Protein AF-A0A959UV44-F1 (afdb_monomer_lite)

Structure (mmCIF, N/CA/C/O backbone):
data_AF-A0A959UV44-F1
#
_entry.id   AF-A0A959UV44-F1
#
loop_
_atom_site.group_PDB
_atom_site.id
_atom_site.type_symbol
_atom_site.label_atom_id
_atom_site.label_alt_id
_atom_site.label_comp_id
_atom_site.label_asym_id
_atom_site.label_entity_id
_atom_site.label_seq_id
_atom_site.pdbx_PDB_ins_code
_atom_site.Cartn_x
_atom_site.Cartn_y
_atom_site.Cartn_z
_atom_site.occupancy
_atom_site.B_iso_or_equiv
_atom_site.auth_seq_id
_atom_site.auth_comp_id
_atom_site.auth_asym_id
_atom_site.auth_atom_id
_atom_site.pdbx_PDB_model_num
ATOM 1 N N . MET A 1 1 ? 41.795 3.790 -29.593 1.00 57.53 1 MET A N 1
ATOM 2 C CA . MET A 1 1 ? 40.562 3.080 -29.177 1.00 57.53 1 MET A CA 1
ATOM 3 C C . MET A 1 1 ? 39.947 2.458 -30.416 1.00 57.53 1 MET A C 1
ATOM 5 O O . MET A 1 1 ? 39.599 3.192 -31.330 1.00 57.53 1 MET A O 1
ATOM 9 N N . ASN A 1 2 ? 39.901 1.128 -30.498 1.00 76.56 2 ASN A N 1
ATOM 10 C CA . ASN A 1 2 ? 39.421 0.436 -31.696 1.00 76.56 2 ASN A CA 1
ATOM 11 C C . ASN A 1 2 ? 37.907 0.619 -31.839 1.00 76.56 2 ASN A C 1
ATOM 13 O O . ASN A 1 2 ? 37.171 0.418 -30.873 1.00 76.56 2 ASN A O 1
ATOM 17 N N . LEU A 1 3 ? 37.453 0.967 -33.047 1.00 77.31 3 LEU A N 1
ATOM 18 C CA . LEU A 1 3 ? 36.041 1.205 -33.380 1.00 77.31 3 LEU A CA 1
ATOM 19 C C . LEU A 1 3 ? 35.138 0.033 -32.940 1.00 77.31 3 LEU A C 1
ATOM 21 O O . LEU A 1 3 ? 34.038 0.232 -32.433 1.00 77.31 3 LEU A O 1
ATOM 25 N N . ALA A 1 4 ? 35.663 -1.192 -33.043 1.00 76.62 4 ALA A N 1
ATOM 26 C CA . ALA A 1 4 ? 35.010 -2.417 -32.589 1.00 76.62 4 ALA A CA 1
ATOM 27 C C . ALA A 1 4 ? 34.761 -2.451 -31.069 1.00 76.62 4 ALA A C 1
ATOM 29 O O . ALA A 1 4 ? 33.693 -2.866 -30.628 1.00 76.62 4 ALA A O 1
ATOM 30 N N . GLY A 1 5 ? 35.705 -1.961 -30.259 1.00 78.75 5 GLY A N 1
ATOM 31 C CA . GLY A 1 5 ? 35.541 -1.884 -28.805 1.00 78.75 5 GLY A CA 1
ATOM 32 C C . GLY A 1 5 ? 34.471 -0.870 -28.397 1.00 78.75 5 GLY A C 1
ATOM 33 O O . GLY A 1 5 ? 33.699 -1.123 -27.477 1.00 78.75 5 GLY A O 1
ATOM 34 N N . PHE A 1 6 ? 34.365 0.242 -29.129 1.00 84.06 6 PHE A N 1
ATOM 35 C CA . PHE A 1 6 ? 33.330 1.250 -28.895 1.00 84.06 6 PHE A CA 1
ATOM 36 C C . PHE A 1 6 ? 31.922 0.708 -29.188 1.00 84.06 6 PHE A C 1
ATOM 38 O O . PHE A 1 6 ? 31.015 0.882 -28.376 1.00 84.06 6 PHE A O 1
ATOM 45 N N . LEU A 1 7 ? 31.746 -0.019 -30.297 1.00 84.75 7 LEU A N 1
ATOM 46 C CA . LEU A 1 7 ? 30.458 -0.619 -30.665 1.00 84.75 7 LEU A CA 1
ATOM 47 C C . LEU A 1 7 ? 29.983 -1.672 -29.653 1.00 84.75 7 LEU A C 1
ATOM 49 O O . LEU A 1 7 ? 28.795 -1.714 -29.331 1.00 84.75 7 LEU A O 1
ATOM 53 N N . ILE A 1 8 ? 30.900 -2.476 -29.105 1.00 85.62 8 ILE A N 1
ATOM 54 C CA . ILE A 1 8 ? 30.577 -3.464 -28.064 1.00 85.62 8 ILE A CA 1
ATOM 55 C C . ILE A 1 8 ? 30.090 -2.763 -26.793 1.00 85.62 8 ILE A C 1
ATOM 57 O O . ILE A 1 8 ? 29.052 -3.134 -26.245 1.00 85.62 8 ILE A O 1
ATOM 61 N N . VAL A 1 9 ? 30.790 -1.716 -26.349 1.00 84.75 9 VAL A N 1
ATOM 62 C CA . VAL A 1 9 ? 30.400 -0.951 -25.154 1.00 84.75 9 VAL A CA 1
ATOM 63 C C . VAL A 1 9 ? 29.025 -0.309 -25.345 1.00 84.75 9 VAL A C 1
ATOM 65 O O . VAL A 1 9 ? 28.163 -0.434 -24.476 1.00 84.75 9 VAL A O 1
ATOM 68 N N . VAL A 1 10 ? 28.773 0.307 -26.503 1.00 89.62 10 VAL A N 1
ATOM 69 C CA . VAL A 1 10 ? 27.469 0.905 -26.827 1.00 89.62 10 VAL A CA 1
ATOM 70 C C . VAL A 1 10 ? 26.360 -0.152 -26.852 1.00 89.62 10 VAL A C 1
ATOM 72 O O . VAL A 1 10 ? 25.291 0.074 -26.282 1.00 89.62 10 VAL A O 1
ATOM 75 N N . GLY A 1 11 ? 26.617 -1.325 -27.438 1.00 87.81 11 GLY A N 1
ATOM 76 C CA . 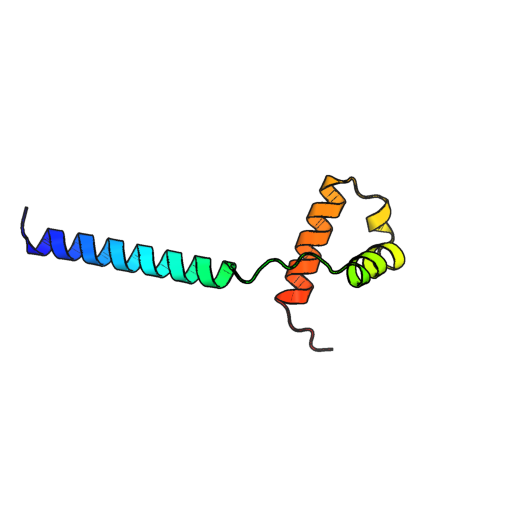GLY A 1 11 ? 25.670 -2.440 -27.469 1.00 87.81 11 GLY A CA 1
ATOM 77 C C . GLY A 1 11 ? 25.305 -2.955 -26.074 1.00 87.81 11 GLY A C 1
ATOM 78 O O . GLY A 1 11 ? 24.124 -3.136 -25.773 1.00 87.81 11 GLY A O 1
ATOM 79 N N . VAL A 1 12 ? 26.295 -3.118 -25.191 1.00 88.88 12 VAL A N 1
ATOM 80 C CA . VAL A 1 12 ? 26.080 -3.549 -23.798 1.00 88.88 12 VAL A CA 1
ATOM 81 C C . VAL A 1 12 ? 25.284 -2.506 -23.012 1.00 88.88 12 VAL A C 1
ATOM 83 O O . VAL A 1 12 ? 24.350 -2.859 -22.287 1.00 88.88 12 VAL A O 1
ATOM 86 N N . VAL A 1 13 ? 25.588 -1.216 -23.183 1.00 88.38 13 VAL A N 1
ATOM 87 C CA . VAL A 1 13 ? 24.852 -0.125 -22.524 1.00 88.38 13 VAL A CA 1
ATOM 88 C C . VAL A 1 13 ? 23.395 -0.090 -22.992 1.00 88.38 13 VAL A C 1
ATOM 90 O O . VAL A 1 13 ? 22.488 -0.006 -22.163 1.00 88.38 13 VAL A O 1
ATOM 93 N N . LEU A 1 14 ? 23.148 -0.229 -24.298 1.00 89.88 14 LEU A N 1
ATOM 94 C CA . LEU A 1 14 ? 21.798 -0.278 -24.865 1.00 89.88 14 LEU A CA 1
ATOM 95 C C . LEU A 1 14 ? 21.006 -1.493 -24.379 1.00 89.88 14 LEU A C 1
ATOM 97 O O . LEU A 1 14 ? 19.856 -1.339 -23.964 1.00 89.88 14 LEU A O 1
ATOM 101 N N . ALA A 1 15 ? 21.611 -2.683 -24.374 1.00 85.00 15 ALA A N 1
ATOM 102 C CA . ALA A 1 15 ? 20.974 -3.900 -23.879 1.00 85.00 15 ALA A CA 1
ATOM 103 C C . ALA A 1 15 ? 20.612 -3.781 -22.389 1.00 85.00 15 ALA A C 1
ATOM 105 O O . ALA A 1 15 ? 19.490 -4.101 -21.988 1.00 85.00 15 ALA A O 1
ATOM 106 N N . THR A 1 16 ? 21.523 -3.231 -21.583 1.00 83.12 16 THR A N 1
ATOM 107 C CA . THR A 1 16 ? 21.308 -3.001 -20.148 1.00 83.12 16 THR A CA 1
ATOM 108 C C . THR A 1 16 ? 20.197 -1.975 -19.912 1.00 83.12 16 THR A C 1
ATOM 110 O O . THR A 1 16 ? 19.292 -2.205 -19.108 1.00 83.12 16 THR A O 1
ATOM 113 N N . ALA A 1 17 ? 20.187 -0.871 -20.664 1.00 83.31 17 ALA A N 1
ATOM 114 C CA . ALA A 1 17 ? 19.130 0.134 -20.593 1.00 83.31 17 ALA A CA 1
ATOM 115 C C . ALA A 1 17 ? 17.759 -0.443 -20.989 1.00 83.31 17 ALA A C 1
ATOM 117 O O . ALA A 1 17 ? 16.748 -0.148 -20.344 1.00 83.31 17 ALA A O 1
ATOM 118 N N . LEU A 1 18 ? 17.712 -1.304 -22.010 1.00 83.50 18 LEU A N 1
ATOM 119 C CA . LEU A 1 18 ? 16.484 -1.960 -22.454 1.00 83.50 18 LEU A CA 1
ATOM 120 C C . LEU A 1 18 ? 15.957 -2.954 -21.406 1.00 83.50 18 LEU A C 1
ATOM 122 O O . LEU A 1 18 ? 14.753 -2.980 -21.138 1.00 83.50 18 LEU A O 1
ATOM 126 N N . ALA A 1 19 ? 16.850 -3.722 -20.774 1.00 77.25 19 ALA A N 1
ATOM 127 C CA . ALA A 1 19 ? 16.516 -4.640 -19.688 1.00 77.25 19 ALA A CA 1
ATOM 128 C C . ALA A 1 19 ? 15.953 -3.889 -18.471 1.00 77.25 19 ALA A C 1
ATOM 130 O O . ALA A 1 19 ? 14.876 -4.231 -17.979 1.00 77.25 19 ALA A O 1
ATOM 131 N N . ILE A 1 20 ? 16.599 -2.794 -18.050 1.00 77.25 20 ILE A N 1
ATOM 132 C CA . ILE A 1 20 ? 16.100 -1.925 -16.971 1.00 77.25 20 ILE A CA 1
ATOM 133 C C . ILE A 1 20 ? 14.731 -1.342 -17.337 1.00 77.25 20 ILE A C 1
ATOM 135 O O . ILE A 1 20 ? 13.830 -1.293 -16.498 1.00 77.25 20 ILE A O 1
ATOM 1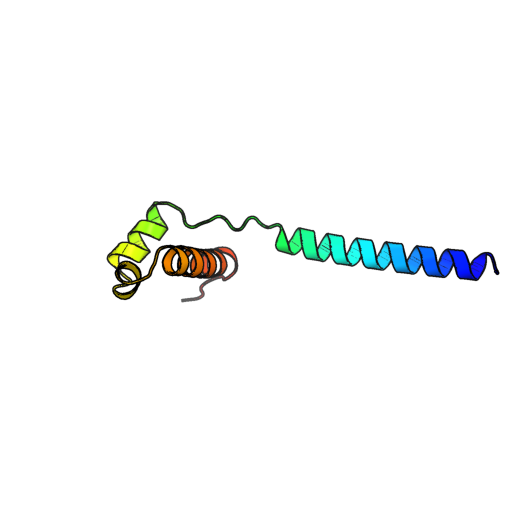39 N N . ARG A 1 21 ? 14.530 -0.931 -18.594 1.00 75.19 21 ARG A N 1
ATOM 140 C CA . ARG A 1 21 ? 13.252 -0.379 -19.060 1.00 75.19 21 ARG A CA 1
ATOM 141 C C . ARG A 1 21 ? 12.136 -1.424 -19.058 1.00 75.19 21 ARG A C 1
ATOM 143 O O . ARG A 1 21 ? 11.021 -1.086 -18.671 1.00 75.19 21 ARG A O 1
ATOM 150 N N . ARG A 1 22 ? 12.415 -2.682 -19.425 1.00 68.81 22 ARG A N 1
ATOM 151 C CA . ARG A 1 22 ? 11.447 -3.791 -19.319 1.00 68.81 22 ARG A CA 1
ATOM 152 C C . ARG A 1 22 ? 11.125 -4.139 -17.868 1.00 68.81 22 ARG A C 1
ATOM 154 O O . ARG A 1 22 ? 9.951 -4.275 -17.544 1.00 68.81 22 ARG A O 1
ATOM 161 N N . LEU A 1 23 ? 12.128 -4.183 -16.991 1.00 64.00 23 LEU A N 1
ATOM 162 C CA . LEU A 1 23 ? 11.921 -4.388 -15.552 1.00 64.00 23 LEU A CA 1
ATOM 163 C C . LEU A 1 23 ? 11.084 -3.258 -14.933 1.00 64.00 23 LEU A C 1
ATOM 165 O O . LEU A 1 23 ? 10.194 -3.517 -14.127 1.00 64.00 23 LEU A O 1
ATOM 169 N N . ARG A 1 24 ? 11.302 -2.005 -15.353 1.00 59.22 24 ARG A N 1
ATOM 170 C CA . ARG A 1 24 ? 10.471 -0.860 -14.944 1.00 59.22 24 ARG A CA 1
ATOM 171 C C . ARG A 1 24 ? 9.065 -0.894 -15.543 1.00 59.22 24 ARG A C 1
ATOM 173 O O . ARG A 1 24 ? 8.135 -0.501 -14.856 1.00 59.22 24 ARG A O 1
ATOM 180 N N . LYS A 1 25 ? 8.885 -1.385 -16.776 1.00 54.06 25 LYS A N 1
ATOM 181 C CA . LYS A 1 25 ? 7.554 -1.573 -17.385 1.00 54.06 25 LYS A CA 1
ATOM 182 C C . LYS A 1 25 ? 6.754 -2.681 -16.691 1.00 54.06 25 LYS A C 1
ATOM 184 O O . LYS A 1 25 ? 5.555 -2.515 -16.520 1.00 54.06 25 LYS A O 1
ATOM 189 N N . GLY A 1 26 ? 7.412 -3.751 -16.236 1.00 50.84 26 GLY A N 1
ATOM 190 C CA . GLY A 1 26 ? 6.795 -4.788 -15.398 1.00 50.84 26 GLY A CA 1
ATOM 191 C C . GLY A 1 26 ? 6.417 -4.285 -14.000 1.00 50.84 26 GLY A C 1
ATOM 192 O O . GLY A 1 26 ? 5.370 -4.645 -13.485 1.00 50.84 26 GLY A O 1
ATOM 193 N N . ARG A 1 27 ? 7.211 -3.368 -13.428 1.00 50.19 27 ARG A N 1
ATOM 194 C CA . ARG A 1 27 ? 6.902 -2.651 -12.170 1.00 50.19 27 ARG A CA 1
ATOM 195 C C . ARG A 1 27 ? 5.998 -1.421 -12.350 1.00 50.19 27 ARG A C 1
ATOM 197 O O . ARG A 1 27 ? 5.788 -0.672 -11.403 1.00 50.19 27 ARG A O 1
ATOM 204 N N . GLY A 1 28 ? 5.520 -1.183 -13.571 1.00 45.06 28 GLY A N 1
ATOM 205 C CA . GLY A 1 28 ? 4.658 -0.064 -13.953 1.00 45.06 28 GLY A CA 1
ATOM 206 C C . GLY A 1 28 ? 3.198 -0.468 -14.160 1.00 45.06 28 GLY A C 1
ATOM 207 O O . GLY A 1 28 ? 2.427 0.321 -14.703 1.00 45.06 28 GLY A O 1
ATOM 208 N N . LEU A 1 29 ? 2.809 -1.681 -13.754 1.00 48.59 29 LEU A N 1
ATOM 209 C CA . LEU A 1 29 ? 1.416 -1.970 -13.438 1.00 48.59 29 LEU A CA 1
ATOM 210 C C . LEU A 1 29 ? 1.111 -1.163 -12.185 1.00 48.59 29 LEU A C 1
ATOM 212 O O . LEU A 1 29 ? 1.699 -1.390 -11.134 1.00 48.59 29 LEU A O 1
ATOM 216 N N . TRP A 1 30 ? 0.302 -0.127 -12.362 1.00 48.66 30 TRP A N 1
ATOM 217 C CA . TRP A 1 30 ? -0.090 0.805 -11.322 1.00 48.66 30 TRP A CA 1
ATOM 218 C C . TRP A 1 30 ? -0.339 0.056 -10.018 1.00 48.66 30 TRP A C 1
ATOM 220 O O . TRP A 1 30 ? -1.172 -0.851 -9.993 1.00 48.66 30 TRP A O 1
ATOM 230 N N . VAL A 1 31 ? 0.330 0.467 -8.938 1.00 54.56 31 VAL A N 1
ATOM 231 C CA . VAL A 1 31 ? -0.165 0.195 -7.589 1.00 54.56 31 VAL A CA 1
ATOM 232 C C . VAL A 1 31 ? -1.496 0.935 -7.517 1.00 54.56 31 VAL A C 1
ATOM 234 O O . VAL A 1 31 ? -1.560 2.096 -7.117 1.00 54.56 31 VAL A O 1
ATOM 237 N N . ARG A 1 32 ? -2.562 0.313 -8.032 1.00 64.75 32 ARG A N 1
ATOM 238 C CA . ARG A 1 32 ? -3.922 0.723 -7.738 1.00 64.75 32 ARG A CA 1
ATOM 239 C C . ARG A 1 32 ? -3.981 0.629 -6.229 1.00 64.75 32 ARG A C 1
ATOM 241 O O . ARG A 1 32 ? -3.853 -0.451 -5.668 1.00 64.75 32 ARG A O 1
ATOM 248 N N . GLY A 1 33 ? -4.019 1.784 -5.572 1.00 69.56 33 GLY A N 1
ATOM 249 C CA . GLY A 1 33 ? -4.326 1.812 -4.155 1.00 69.56 33 GLY A CA 1
ATOM 250 C C . GLY A 1 33 ? -5.654 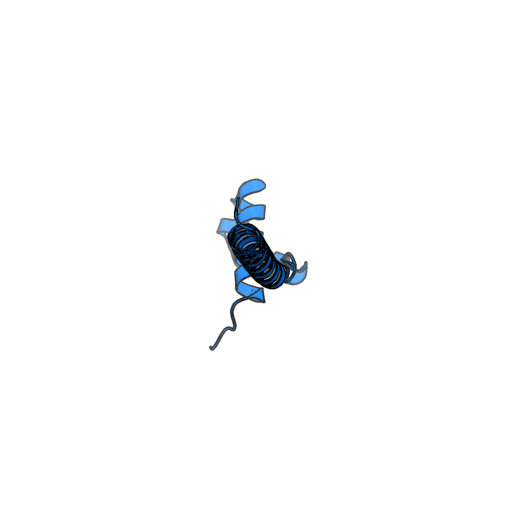1.093 -3.936 1.00 69.56 33 GLY A C 1
ATOM 251 O O . GLY A 1 33 ? -6.463 0.982 -4.862 1.00 69.56 33 GLY A O 1
ATOM 252 N N . LEU A 1 34 ? -5.868 0.622 -2.712 1.00 78.38 34 LEU A N 1
ATOM 253 C CA . LEU A 1 34 ? -7.135 0.008 -2.340 1.00 78.38 34 LEU A CA 1
ATOM 254 C C . LEU A 1 34 ? -8.302 0.898 -2.762 1.00 78.38 34 LEU A C 1
ATOM 256 O O . LEU A 1 34 ? -8.324 2.107 -2.505 1.00 78.38 34 LEU A O 1
ATOM 260 N N . THR A 1 35 ? -9.291 0.277 -3.385 1.00 84.44 35 THR A N 1
ATOM 261 C CA . THR A 1 35 ? -10.574 0.909 -3.652 1.00 84.44 35 THR A CA 1
ATOM 262 C C . THR A 1 35 ? -11.259 1.289 -2.329 1.00 84.44 35 THR A C 1
ATOM 264 O O . THR A 1 35 ? -10.969 0.707 -1.275 1.00 84.44 35 THR A O 1
ATOM 267 N N . PRO A 1 36 ? -12.210 2.242 -2.340 1.00 85.00 36 PRO A N 1
ATOM 268 C CA . PRO A 1 36 ? -12.932 2.638 -1.129 1.00 85.00 36 PRO A CA 1
ATOM 269 C C . PRO A 1 36 ? -13.617 1.460 -0.422 1.00 85.00 36 PRO A C 1
ATOM 271 O O . PRO A 1 36 ? -13.648 1.406 0.807 1.00 85.00 36 PRO A O 1
ATOM 274 N N . TRP A 1 37 ? -14.117 0.495 -1.199 1.00 83.69 37 TRP A N 1
ATOM 275 C CA . TRP A 1 37 ? -14.737 -0.722 -0.685 1.00 83.69 37 TRP A CA 1
ATOM 276 C C . TRP A 1 37 ? -13.737 -1.619 0.053 1.00 83.69 37 TRP A C 1
ATOM 278 O O . TRP A 1 37 ? -13.985 -2.015 1.190 1.00 83.69 37 TRP A O 1
ATOM 288 N N . GLU A 1 38 ? -12.575 -1.897 -0.540 1.00 85.12 38 GLU A N 1
ATOM 289 C CA . GLU A 1 38 ? -11.556 -2.733 0.105 1.00 85.12 38 GLU A CA 1
ATOM 290 C C . GLU A 1 38 ? -10.991 -2.063 1.365 1.00 85.12 38 GLU A C 1
ATOM 292 O O . GLU A 1 38 ? -10.743 -2.723 2.374 1.00 85.12 38 GLU A O 1
ATOM 297 N N . ARG A 1 39 ? -10.868 -0.730 1.362 1.00 85.50 39 ARG A N 1
ATOM 298 C CA . ARG A 1 39 ? -10.489 0.026 2.561 1.00 85.50 39 ARG A CA 1
ATOM 299 C C . ARG A 1 39 ? -11.534 -0.102 3.672 1.00 85.50 39 ARG A C 1
ATOM 301 O O . ARG A 1 39 ? -11.167 -0.238 4.837 1.00 85.50 39 ARG A O 1
ATOM 308 N N . ALA A 1 40 ? -12.823 -0.112 3.331 1.00 87.00 40 ALA A N 1
ATOM 309 C CA . ALA A 1 40 ? -13.893 -0.345 4.300 1.00 87.00 40 ALA A CA 1
ATOM 310 C C . ALA A 1 40 ? -13.830 -1.762 4.900 1.00 87.00 40 ALA A C 1
ATOM 312 O O . ALA A 1 40 ? -14.045 -1.926 6.103 1.00 87.00 40 ALA A O 1
ATOM 313 N N . LEU A 1 41 ? -13.467 -2.774 4.101 1.00 87.69 41 LEU A N 1
ATOM 314 C CA . LEU A 1 41 ? -13.235 -4.135 4.595 1.00 87.69 41 LEU A CA 1
ATOM 315 C C . LEU A 1 41 ? -12.072 -4.185 5.591 1.00 87.69 41 LEU A C 1
ATOM 317 O O . LEU A 1 41 ? -12.206 -4.813 6.640 1.00 87.69 41 LEU A O 1
ATOM 321 N N . LEU A 1 42 ? -10.969 -3.481 5.317 1.00 87.75 42 LEU A N 1
ATOM 322 C CA . LEU A 1 42 ? -9.849 -3.387 6.258 1.00 87.75 42 LEU A CA 1
ATOM 323 C C . LEU A 1 42 ? -10.271 -2.762 7.589 1.00 87.75 42 LEU A C 1
ATOM 325 O O . LEU A 1 42 ? -9.950 -3.294 8.649 1.00 87.75 42 LEU A O 1
ATOM 329 N N . VAL A 1 43 ? -11.036 -1.670 7.547 1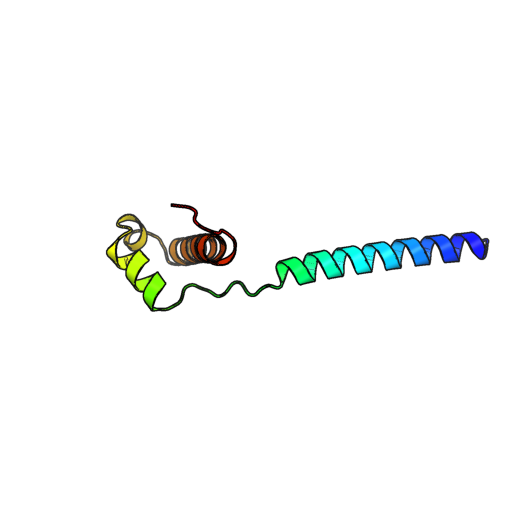.00 86.19 43 VAL A N 1
ATOM 330 C CA . VAL A 1 43 ? -11.550 -1.010 8.757 1.00 86.19 43 VAL A CA 1
ATOM 331 C C . VAL A 1 43 ? -12.473 -1.934 9.554 1.00 86.19 43 VAL A C 1
ATOM 333 O O . VAL A 1 43 ? -12.415 -1.940 10.782 1.00 86.19 43 VAL A O 1
ATOM 336 N N . LYS A 1 44 ? -13.312 -2.717 8.870 1.00 86.38 44 LYS A N 1
ATOM 337 C CA . LYS A 1 44 ? -14.313 -3.579 9.506 1.00 86.38 44 LYS A CA 1
ATOM 338 C C . LYS A 1 44 ? -13.725 -4.871 10.077 1.00 86.38 44 LYS A C 1
ATOM 340 O O . LYS A 1 44 ? -14.142 -5.297 11.149 1.00 86.38 44 LYS A O 1
ATOM 345 N N . TYR A 1 45 ? -12.794 -5.503 9.362 1.00 85.75 45 TYR A N 1
ATOM 346 C CA . TYR A 1 45 ? -12.343 -6.869 9.652 1.00 85.75 45 TYR A CA 1
ATOM 347 C C . TYR A 1 45 ? -10.905 -6.969 10.163 1.00 85.75 45 TYR A C 1
ATOM 349 O O . TYR A 1 45 ? -10.498 -8.054 10.571 1.00 85.75 45 TYR A O 1
ATOM 357 N N . VAL A 1 46 ? -10.132 -5.877 10.179 1.00 86.69 46 VAL A N 1
ATOM 358 C CA . VAL A 1 46 ? -8.765 -5.869 10.722 1.00 86.69 46 VAL A CA 1
ATOM 359 C C . VAL A 1 46 ? -8.726 -5.019 11.999 1.00 86.69 46 VAL A C 1
ATOM 361 O O . VAL A 1 46 ? -8.495 -3.811 11.933 1.00 86.69 46 VAL A O 1
ATOM 364 N N . PRO A 1 47 ? -8.884 -5.620 13.197 1.00 83.94 47 PRO A N 1
ATOM 365 C CA . PRO A 1 47 ? -8.957 -4.885 14.467 1.00 83.94 47 PRO A CA 1
ATOM 366 C C . PRO A 1 47 ? -7.723 -4.015 14.743 1.00 83.94 47 PRO A C 1
ATOM 368 O O . PRO A 1 47 ? -7.807 -2.951 15.357 1.00 83.94 47 PRO A O 1
ATOM 371 N N . HIS A 1 48 ? -6.556 -4.455 14.268 1.00 85.50 48 HIS A N 1
ATOM 372 C CA . HIS A 1 48 ? -5.296 -3.737 14.442 1.00 85.50 48 HIS A CA 1
ATOM 373 C C . HIS A 1 48 ? -5.167 -2.514 13.531 1.00 85.50 48 HIS A C 1
ATOM 375 O O . HIS A 1 48 ? -4.420 -1.598 13.865 1.00 85.50 48 HIS A O 1
ATOM 381 N N . TYR A 1 49 ? -5.917 -2.451 12.428 1.00 87.56 49 TYR A N 1
ATOM 382 C CA . TYR A 1 49 ? -5.835 -1.354 11.466 1.00 87.56 49 TYR A CA 1
ATOM 383 C C . TYR A 1 49 ? -6.247 -0.012 12.092 1.00 87.56 49 TYR A C 1
ATOM 385 O O . TYR A 1 49 ? -5.602 1.012 11.862 1.00 87.56 49 TYR A O 1
ATOM 393 N N . GLY A 1 50 ? -7.251 -0.019 12.976 1.00 83.94 50 GLY A N 1
ATOM 394 C CA . GLY A 1 50 ? -7.666 1.169 13.730 1.00 83.94 50 GLY A CA 1
ATOM 395 C C . GLY A 1 50 ? -6.587 1.719 14.674 1.00 83.94 50 GLY A C 1
ATOM 396 O O . GLY A 1 50 ? -6.569 2.921 14.929 1.00 83.94 50 GLY A O 1
ATOM 397 N N . ARG A 1 51 ? -5.660 0.867 15.137 1.00 89.25 51 ARG A N 1
ATOM 398 C CA . ARG A 1 51 ? -4.578 1.218 16.077 1.00 89.25 51 ARG A CA 1
ATOM 399 C C . ARG A 1 51 ? -3.301 1.707 15.388 1.00 89.25 51 ARG A C 1
ATOM 401 O O . ARG A 1 51 ? -2.380 2.155 16.063 1.00 89.25 51 ARG A O 1
ATOM 408 N N . LEU A 1 52 ? -3.219 1.607 14.061 1.00 89.88 52 LEU A N 1
ATOM 409 C CA . LEU A 1 52 ? -2.053 2.055 13.305 1.00 89.88 52 LEU A CA 1
ATOM 410 C C . LEU A 1 52 ? -1.998 3.589 13.229 1.00 89.88 52 LEU A C 1
ATOM 412 O O . LEU A 1 52 ? -3.016 4.261 13.047 1.00 89.88 52 LEU A O 1
ATOM 416 N N . SER A 1 53 ? -0.785 4.141 13.290 1.00 91.69 53 SER A N 1
ATOM 417 C CA . SER A 1 53 ? -0.531 5.543 12.938 1.00 91.69 53 SER A CA 1
ATOM 418 C C . SER A 1 53 ? -0.833 5.792 11.455 1.00 91.69 53 SER A C 1
ATOM 420 O O . SER A 1 53 ? -0.935 4.849 10.670 1.00 91.69 53 SER A O 1
ATOM 422 N N . ALA A 1 54 ? -0.942 7.054 11.034 1.00 87.44 54 ALA A N 1
ATOM 423 C CA . ALA A 1 54 ? -1.207 7.391 9.630 1.00 87.44 54 ALA A CA 1
ATOM 424 C C . ALA A 1 54 ? -0.193 6.743 8.661 1.00 87.44 54 ALA A C 1
ATOM 426 O O . ALA A 1 54 ? -0.587 6.126 7.672 1.00 87.44 54 ALA A O 1
ATOM 427 N N . ALA A 1 55 ? 1.099 6.783 9.003 1.00 88.19 55 ALA A N 1
ATOM 428 C CA . ALA A 1 55 ? 2.152 6.122 8.230 1.00 88.19 55 ALA A CA 1
ATOM 429 C C . ALA A 1 55 ? 2.008 4.588 8.233 1.00 88.19 55 ALA A C 1
ATOM 431 O O . ALA A 1 55 ? 2.211 3.936 7.208 1.00 88.19 55 ALA A O 1
ATOM 432 N N . GLY A 1 56 ? 1.611 4.005 9.371 1.00 88.38 56 GLY A N 1
ATOM 433 C CA . GLY A 1 56 ? 1.329 2.574 9.482 1.00 88.38 56 GLY A CA 1
ATOM 434 C C . GLY A 1 56 ? 0.161 2.141 8.596 1.00 88.38 56 GLY A C 1
ATOM 435 O O . GLY A 1 56 ? 0.273 1.144 7.886 1.00 88.38 56 GLY A O 1
ATOM 436 N N . LYS A 1 57 ? -0.924 2.926 8.573 1.00 89.56 57 LYS A N 1
ATOM 437 C CA . LYS A 1 57 ? -2.093 2.690 7.714 1.00 89.56 57 LYS A CA 1
ATOM 438 C C . LYS A 1 57 ? -1.713 2.737 6.241 1.00 89.56 57 LYS A C 1
ATOM 440 O O . LYS A 1 57 ? -2.032 1.809 5.510 1.00 89.56 57 LYS A O 1
ATOM 445 N N . GLN A 1 58 ? -0.959 3.753 5.826 1.00 86.69 58 GLN A N 1
ATOM 446 C CA . GLN A 1 58 ? -0.521 3.900 4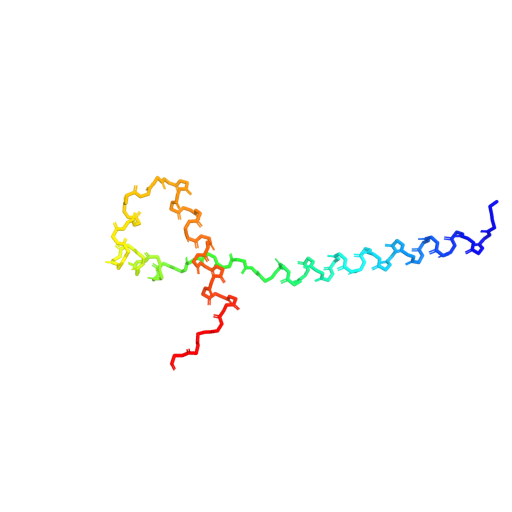.438 1.00 86.69 58 GLN A CA 1
ATOM 447 C C . GLN A 1 58 ? 0.379 2.739 3.984 1.00 86.69 58 GLN A C 1
ATOM 449 O O . GLN A 1 58 ? 0.209 2.210 2.885 1.00 86.69 58 GLN A O 1
ATOM 454 N N . ARG A 1 59 ? 1.310 2.291 4.838 1.00 86.31 59 ARG A N 1
ATOM 455 C CA . ARG A 1 59 ? 2.166 1.135 4.532 1.00 86.31 59 ARG A CA 1
ATOM 456 C C . ARG A 1 59 ? 1.358 -0.160 4.444 1.00 86.31 59 ARG A C 1
ATOM 458 O O . ARG A 1 59 ? 1.575 -0.950 3.531 1.00 86.31 59 ARG A O 1
ATOM 465 N N . PHE A 1 60 ? 0.433 -0.369 5.376 1.00 88.44 60 PHE A N 1
ATOM 466 C CA . PHE A 1 60 ? -0.423 -1.551 5.402 1.00 88.44 60 PHE A CA 1
ATOM 467 C C . PHE A 1 60 ? -1.341 -1.621 4.175 1.00 88.44 60 PHE A C 1
ATOM 469 O O . PHE A 1 60 ? -1.458 -2.667 3.537 1.00 88.44 60 PHE A O 1
ATOM 476 N N . GLU A 1 61 ? -1.928 -0.488 3.795 1.00 88.62 61 GLU A N 1
ATOM 477 C CA . GLU A 1 61 ? -2.725 -0.346 2.579 1.00 88.62 61 GLU A CA 1
ATOM 478 C C . GLU A 1 61 ? -1.917 -0.643 1.320 1.00 88.62 61 GLU A C 1
ATOM 480 O O . GLU A 1 61 ? -2.386 -1.377 0.456 1.00 88.62 61 GLU A O 1
ATOM 485 N N . SER A 1 62 ? -0.687 -0.131 1.233 1.00 84.62 62 SER A N 1
ATOM 486 C CA . SER A 1 62 ? 0.196 -0.412 0.101 1.00 84.62 62 SER A CA 1
ATOM 487 C C . SER A 1 62 ? 0.497 -1.905 -0.022 1.00 84.62 62 SER A C 1
ATOM 489 O O . SER A 1 62 ? 0.364 -2.452 -1.110 1.00 84.62 62 SER A O 1
ATOM 491 N N . ILE A 1 63 ? 0.846 -2.577 1.079 1.00 84.94 63 ILE A N 1
ATOM 492 C CA . ILE A 1 63 ? 1.140 -4.019 1.070 1.00 84.94 63 ILE A CA 1
ATOM 493 C C . ILE A 1 63 ? -0.097 -4.824 0.659 1.00 84.94 63 ILE A C 1
ATOM 495 O O . ILE A 1 63 ? 0.004 -5.750 -0.143 1.00 84.94 63 ILE A O 1
ATOM 499 N N . THR A 1 64 ? -1.262 -4.459 1.193 1.00 87.00 64 THR A N 1
ATOM 500 C CA . THR A 1 64 ? -2.522 -5.151 0.902 1.00 87.00 64 THR A CA 1
ATOM 501 C C . THR A 1 64 ? -2.930 -4.963 -0.559 1.00 87.00 64 THR A C 1
ATOM 503 O O . THR A 1 64 ? -3.305 -5.933 -1.209 1.00 87.00 64 THR A O 1
ATOM 506 N N . ALA A 1 65 ? -2.801 -3.747 -1.096 1.00 84.75 65 ALA A N 1
ATOM 507 C CA . ALA A 1 65 ? -3.060 -3.456 -2.503 1.00 84.75 65 ALA A CA 1
ATOM 508 C C . ALA A 1 65 ? -2.152 -4.281 -3.425 1.00 84.75 65 ALA A C 1
ATOM 510 O O . ALA A 1 65 ? -2.631 -4.922 -4.358 1.00 84.75 65 ALA A O 1
ATOM 511 N N . THR A 1 66 ? -0.851 -4.334 -3.124 1.00 82.38 66 THR A N 1
ATOM 512 C CA . THR A 1 66 ? 0.100 -5.181 -3.856 1.00 82.38 66 THR A CA 1
ATOM 513 C C . THR A 1 66 ? -0.329 -6.645 -3.812 1.00 82.38 66 THR A C 1
ATOM 515 O O . THR A 1 66 ? -0.351 -7.316 -4.837 1.00 82.38 66 THR A O 1
ATOM 518 N N . PHE A 1 67 ? -0.727 -7.147 -2.642 1.00 81.62 67 PHE A N 1
ATOM 519 C CA . PHE A 1 67 ? -1.161 -8.533 -2.501 1.00 81.62 67 PHE A CA 1
ATOM 520 C C . PHE A 1 67 ? -2.427 -8.839 -3.317 1.00 81.62 67 PHE A C 1
ATOM 522 O O . PHE A 1 67 ? -2.446 -9.830 -4.038 1.00 81.62 67 PHE A O 1
ATOM 529 N N . LEU A 1 68 ? -3.450 -7.983 -3.249 1.00 80.75 68 LEU A N 1
ATOM 530 C CA . LEU A 1 68 ? -4.721 -8.166 -3.962 1.00 80.75 68 LEU A CA 1
ATOM 531 C C . LEU A 1 68 ? -4.578 -8.087 -5.485 1.00 80.75 68 LEU A C 1
ATOM 533 O O . LEU A 1 68 ? -5.306 -8.765 -6.206 1.00 80.75 68 LEU A O 1
ATOM 537 N N . HIS A 1 69 ? -3.674 -7.243 -5.982 1.00 75.44 69 HIS A N 1
ATOM 538 C CA . HIS A 1 69 ? -3.536 -7.003 -7.417 1.00 75.44 69 HIS A CA 1
ATOM 539 C C . HIS A 1 69 ? -2.478 -7.876 -8.091 1.00 75.44 69 HIS A C 1
ATOM 541 O O . HIS A 1 69 ? -2.606 -8.157 -9.281 1.00 75.44 69 HIS A O 1
ATOM 547 N N . GLU A 1 70 ? -1.447 -8.312 -7.366 1.00 71.94 70 GLU A N 1
ATOM 548 C CA . GLU A 1 70 ? -0.380 -9.141 -7.938 1.00 71.94 70 GLU A CA 1
ATOM 549 C C . GLU A 1 70 ? -0.574 -10.633 -7.676 1.00 71.94 70 GLU A C 1
ATOM 551 O O . GLU A 1 70 ? -0.082 -11.454 -8.453 1.00 71.94 70 GLU A O 1
ATOM 556 N N . LYS A 1 71 ? -1.271 -11.015 -6.596 1.00 67.75 71 LYS A N 1
ATOM 557 C CA . LYS A 1 71 ? -1.459 -12.426 -6.257 1.00 67.75 71 LYS A CA 1
ATOM 558 C C . LYS A 1 71 ? -2.855 -12.905 -6.619 1.00 67.75 71 LYS A C 1
ATOM 560 O O . LYS A 1 71 ? -3.862 -12.331 -6.222 1.00 67.75 71 LYS A O 1
ATOM 565 N N . ARG A 1 72 ? -2.900 -14.025 -7.337 1.00 57.50 72 ARG A N 1
ATOM 566 C CA . ARG A 1 72 ? -4.125 -14.786 -7.566 1.00 57.50 72 ARG A CA 1
ATOM 567 C C . ARG A 1 72 ? -4.367 -15.683 -6.356 1.00 57.50 72 ARG A C 1
ATOM 569 O O . ARG A 1 72 ? -3.492 -16.461 -5.986 1.00 57.50 72 ARG A O 1
ATOM 576 N N . TRP A 1 73 ? -5.530 -15.536 -5.730 1.00 66.88 73 TRP A N 1
ATOM 577 C CA . TRP A 1 73 ? -5.958 -16.414 -4.648 1.00 66.88 73 TRP A CA 1
ATOM 578 C C . TRP A 1 73 ? -6.549 -17.690 -5.251 1.00 66.88 73 TRP A C 1
ATOM 580 O O . TRP A 1 73 ? -7.495 -17.612 -6.033 1.00 66.88 73 TRP A O 1
ATOM 590 N N . GLU A 1 74 ? -5.986 -18.844 -4.910 1.00 61.62 74 GLU A N 1
ATOM 591 C CA . GLU A 1 74 ? -6.589 -20.150 -5.183 1.00 61.62 74 GLU A CA 1
ATOM 592 C C . GLU A 1 74 ? -7.072 -20.680 -3.834 1.00 61.62 74 GLU A C 1
ATOM 594 O O . GLU A 1 74 ? -6.264 -20.943 -2.943 1.00 61.62 74 GLU A O 1
ATOM 599 N N . GLY A 1 75 ? -8.392 -20.657 -3.647 1.00 50.06 75 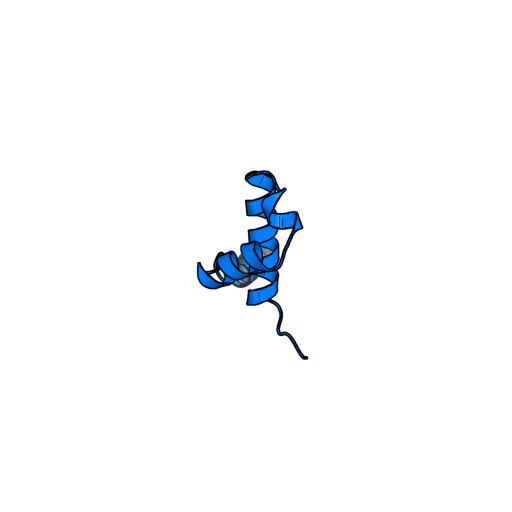GLY A N 1
ATOM 600 C CA . GLY A 1 75 ? -9.083 -21.082 -2.431 1.00 50.06 75 GLY A CA 1
ATOM 601 C C . GLY A 1 75 ? -9.822 -22.383 -2.660 1.00 50.06 75 GLY A C 1
ATOM 602 O O . GLY A 1 75 ? -10.289 -22.580 -3.805 1.00 50.06 75 GLY A O 1
#

Secondary structure (DSSP, 8-state):
--HHHHHHHHHHHHHHHHHHHHHHHHTTS---PPPHHHHHHHHHH-TTGGGS-HHHHHHHHHHHHHHHHHPPP--

pLDDT: mean 78.08, std 12.61, range [45.06, 91.69]

Radius of gyration: 21.31 Å; chains: 1; bounding box: 55×28×50 Å

Foldseek 3Di:
DDPVVVVVVVVVVVVVVVVVVVVVVVVPPDLPFDDPVVVVVCVVPPPCLVVDDPVRNVVVRSVVSCCVPVDDDDD

Sequence (75 aa):
MNLAGFLIVVGVVLATALAIRRLRKGRGLWVRGLTPWERALLVKYVPHYGRLSAAGKQRFESITATFLHEKRWEG